Protein AF-A0A1Q8T183-F1 (afdb_monomer)

Nearest PDB structures (foldseek):
  2x48-assembly1_A  TM=5.689E-01  e=5.569E-01  Sulfolobus islandicus rod-shaped virus 1
  1or7-assembly3_B  TM=7.915E-01  e=4.751E+00  Escherichia coli
  6pax-assembly1_A  TM=5.223E-01  e=3.217E+00  Homo sapiens

Secondary structure (DSSP, 8-state):
----S-S----HHHHHHHHHHHHTTSS-HHHHHHHHT--HHHHHHHHHHHHHHHHHHHHH-SSTTT--

Mean predicted aligned error: 8.46 Å

Radius of gyration: 14.99 Å; Cα contacts (8 Å, |Δi|>4): 27; chains: 1; bounding box: 26×30×44 Å

Solvent-accessible surface area (backbone atoms only — not comparable to full-atom values): 4194 Å² total; per-residue (Å²): 140,88,85,87,85,81,74,81,82,72,48,72,67,57,53,50,52,53,46,51,36,36,77,69,66,76,48,45,48,61,56,52,10,68,74,71,75,49,52,40,69,62,47,46,50,53,45,52,51,50,52,52,51,51,53,49,52,51,68,74,44,68,63,73,70,73,79,111

Structure (mmCIF, N/CA/C/O backbone):
data_AF-A0A1Q8T183-F1
#
_entry.id   AF-A0A1Q8T183-F1
#
loop_
_atom_site.group_PDB
_atom_site.id
_atom_site.type_symbol
_atom_site.label_atom_id
_atom_site.label_alt_id
_atom_site.label_comp_id
_atom_site.label_asym_id
_atom_site.label_entity_id
_atom_site.label_seq_id
_atom_site.pdbx_PDB_ins_code
_atom_site.Cartn_x
_atom_site.Cartn_y
_atom_site.Cartn_z
_atom_site.occupancy
_atom_site.B_iso_or_equiv
_atom_site.auth_seq_id
_atom_site.auth_comp_id
_atom_site.auth_asym_id
_atom_site.auth_atom_id
_atom_site.pdbx_PDB_model_num
ATOM 1 N N . MET A 1 1 ? 16.063 15.574 15.962 1.00 39.19 1 MET A N 1
ATOM 2 C CA . MET A 1 1 ? 15.013 15.183 14.998 1.00 39.19 1 MET A CA 1
ATOM 3 C C . MET A 1 1 ? 14.594 13.796 15.422 1.00 39.19 1 MET A C 1
ATOM 5 O O . MET A 1 1 ? 15.287 12.841 15.104 1.00 39.19 1 MET A O 1
ATOM 9 N N . SER A 1 2 ? 13.613 13.727 16.314 1.00 50.78 2 SER A N 1
ATOM 10 C CA . SER A 1 2 ? 13.446 12.592 17.219 1.00 50.78 2 SER A CA 1
ATOM 11 C C . SER A 1 2 ? 11.992 12.159 17.240 1.00 50.78 2 SER A C 1
ATOM 13 O O . SER A 1 2 ? 11.328 12.441 18.219 1.00 50.78 2 SER A O 1
ATOM 15 N N . ASP A 1 3 ? 11.521 11.469 16.200 1.00 43.94 3 ASP A N 1
ATOM 16 C CA . ASP A 1 3 ? 10.185 10.852 16.207 1.00 43.94 3 ASP A CA 1
ATOM 17 C C . ASP A 1 3 ? 10.130 9.571 15.344 1.00 43.94 3 ASP A C 1
ATOM 19 O O . ASP A 1 3 ? 9.169 9.337 14.622 1.00 43.94 3 ASP A O 1
ATOM 23 N N . ASP A 1 4 ? 11.161 8.718 15.401 1.00 50.91 4 ASP A N 1
ATOM 24 C CA . ASP A 1 4 ? 11.150 7.388 14.753 1.00 50.91 4 ASP A CA 1
ATOM 25 C C . ASP A 1 4 ? 11.612 6.297 15.732 1.00 50.91 4 ASP A C 1
ATOM 27 O O . ASP A 1 4 ? 12.591 5.594 15.512 1.00 50.91 4 ASP A O 1
ATOM 31 N N . ASN A 1 5 ? 10.998 6.208 16.916 1.00 46.97 5 ASN A N 1
ATOM 32 C CA . ASN A 1 5 ? 11.362 5.142 17.865 1.00 46.97 5 ASN A CA 1
ATOM 33 C C . ASN A 1 5 ? 10.190 4.585 18.688 1.00 46.97 5 ASN A C 1
ATOM 35 O O . ASN A 1 5 ? 10.391 3.991 19.743 1.00 46.97 5 ASN A O 1
ATOM 39 N N . SER A 1 6 ? 8.944 4.757 18.238 1.00 45.12 6 SER A N 1
ATOM 40 C CA . SER A 1 6 ? 7.781 4.295 19.017 1.00 45.12 6 SER A CA 1
ATOM 41 C C . SER A 1 6 ? 6.634 3.667 18.218 1.00 45.12 6 SER A C 1
ATOM 43 O O . SER A 1 6 ? 5.630 3.277 18.815 1.00 45.12 6 SER A O 1
ATOM 45 N N . ILE A 1 7 ? 6.780 3.439 16.907 1.00 48.31 7 ILE A N 1
ATOM 46 C CA . ILE A 1 7 ? 5.815 2.644 16.131 1.00 48.31 7 ILE A CA 1
ATOM 47 C C . ILE A 1 7 ? 6.342 1.211 16.032 1.00 48.31 7 ILE A C 1
ATOM 49 O O . ILE A 1 7 ? 7.321 0.937 15.344 1.00 48.31 7 ILE A O 1
ATOM 53 N N . LYS A 1 8 ? 5.704 0.293 16.766 1.00 54.25 8 LYS A N 1
ATOM 54 C CA . LYS A 1 8 ? 5.943 -1.162 16.772 1.00 54.25 8 LYS A CA 1
ATOM 55 C C . LYS A 1 8 ? 6.454 -1.669 15.413 1.00 54.25 8 LYS A C 1
ATOM 57 O O . LYS A 1 8 ? 5.726 -1.655 14.427 1.00 54.25 8 LYS A O 1
ATOM 62 N N . ARG A 1 9 ? 7.713 -2.111 15.393 1.00 65.31 9 ARG A N 1
ATOM 63 C CA . ARG A 1 9 ? 8.498 -2.551 14.229 1.00 65.31 9 ARG A CA 1
ATOM 64 C C . ARG A 1 9 ? 7.719 -3.512 13.324 1.00 65.31 9 ARG A C 1
ATOM 66 O O . ARG A 1 9 ? 7.692 -4.720 13.553 1.00 65.31 9 ARG A O 1
ATOM 73 N N . TRP A 1 10 ? 7.111 -2.970 12.274 1.00 79.25 10 TRP A N 1
ATOM 74 C CA . TRP A 1 10 ? 6.553 -3.759 11.183 1.00 79.25 10 TRP A CA 1
ATOM 75 C C . TRP A 1 10 ? 7.690 -4.510 10.492 1.00 79.25 10 TRP A C 1
ATOM 77 O O . TRP A 1 10 ? 8.653 -3.909 10.018 1.00 79.25 10 TRP A O 1
ATOM 87 N N . THR A 1 11 ? 7.605 -5.840 10.442 1.00 82.38 11 THR A N 1
ATOM 88 C CA . THR A 1 11 ? 8.565 -6.618 9.649 1.00 82.38 11 THR A CA 1
ATOM 89 C C . THR A 1 11 ? 8.325 -6.356 8.164 1.00 82.38 11 THR A C 1
ATOM 91 O O . THR A 1 11 ? 7.182 -6.164 7.742 1.00 82.38 11 THR A O 1
ATOM 94 N N . ALA A 1 12 ? 9.386 -6.406 7.352 1.00 83.56 12 ALA A N 1
ATOM 95 C CA . ALA A 1 12 ? 9.283 -6.226 5.901 1.00 83.56 12 ALA A CA 1
ATOM 96 C C . ALA A 1 12 ? 8.222 -7.151 5.272 1.00 83.56 12 ALA A C 1
ATOM 98 O O . ALA A 1 12 ? 7.472 -6.740 4.391 1.00 83.56 12 ALA A O 1
ATOM 99 N N . LYS A 1 13 ? 8.089 -8.378 5.797 1.00 85.25 13 LYS A N 1
ATOM 100 C CA . LYS A 1 13 ? 7.071 -9.348 5.376 1.00 85.25 13 LYS A CA 1
ATOM 101 C C . LYS A 1 13 ? 5.644 -8.862 5.643 1.00 85.25 13 LYS A C 1
ATOM 103 O O . LYS A 1 13 ? 4.785 -9.011 4.780 1.00 85.25 13 LYS A O 1
ATOM 108 N N . HIS A 1 14 ? 5.383 -8.298 6.823 1.00 89.06 14 HIS A N 1
ATOM 109 C CA . HIS A 1 14 ? 4.048 -7.817 7.182 1.00 89.06 14 HIS A CA 1
ATOM 110 C C . HIS A 1 14 ? 3.690 -6.561 6.372 1.00 89.06 14 HIS A C 1
ATOM 112 O O . HIS A 1 14 ? 2.594 -6.483 5.822 1.00 89.06 14 HIS A O 1
ATOM 118 N N . LYS A 1 15 ? 4.655 -5.645 6.187 1.00 90.06 15 LYS A N 1
ATOM 119 C CA . LYS A 1 15 ? 4.509 -4.451 5.337 1.00 90.06 15 LYS A CA 1
ATOM 120 C C . LYS A 1 15 ? 4.150 -4.843 3.899 1.00 90.06 15 LYS A C 1
ATOM 122 O O . LYS A 1 15 ? 3.180 -4.333 3.350 1.00 90.06 15 LYS A O 1
ATOM 127 N N . ALA A 1 16 ? 4.864 -5.815 3.327 1.00 89.25 16 ALA A N 1
ATOM 128 C CA . ALA A 1 16 ? 4.580 -6.324 1.987 1.00 89.25 16 ALA A CA 1
ATOM 129 C C . ALA A 1 16 ? 3.193 -6.981 1.879 1.00 89.25 16 ALA A C 1
ATOM 131 O O . ALA A 1 16 ? 2.482 -6.734 0.910 1.00 89.25 16 ALA A O 1
ATOM 132 N N . ALA A 1 17 ? 2.782 -7.783 2.868 1.00 92.50 17 ALA A N 1
ATOM 133 C CA . ALA A 1 17 ? 1.459 -8.411 2.868 1.00 92.50 17 ALA A CA 1
ATOM 134 C C . ALA A 1 17 ? 0.328 -7.371 2.845 1.00 92.50 17 ALA A C 1
ATOM 136 O O . ALA A 1 17 ? -0.593 -7.486 2.039 1.00 92.50 17 ALA A O 1
ATOM 137 N N . VAL A 1 18 ? 0.444 -6.321 3.661 1.00 93.56 18 VAL A N 1
ATOM 138 C CA . VAL A 1 18 ? -0.529 -5.223 3.693 1.00 93.56 18 VAL A CA 1
ATOM 139 C C . VAL A 1 18 ? -0.581 -4.468 2.371 1.00 93.56 18 VAL A C 1
ATOM 141 O O . VAL A 1 18 ? -1.667 -4.271 1.834 1.00 93.56 18 VAL A O 1
ATOM 144 N N . VAL A 1 19 ? 0.570 -4.097 1.807 1.00 93.88 19 VAL A N 1
ATOM 145 C CA . VAL A 1 19 ? 0.618 -3.422 0.499 1.00 93.88 19 VAL A CA 1
ATOM 146 C C . VAL A 1 19 ? -0.036 -4.285 -0.589 1.00 93.88 19 VAL A C 1
ATOM 148 O O . VAL A 1 19 ? -0.795 -3.778 -1.411 1.00 93.88 19 VAL A O 1
ATOM 151 N N . MET A 1 20 ? 0.180 -5.602 -0.558 1.00 95.31 20 MET A N 1
ATOM 152 C CA . MET A 1 20 ? -0.444 -6.533 -1.503 1.00 95.31 20 MET A CA 1
ATOM 153 C C . MET A 1 20 ? -1.962 -6.636 -1.333 1.00 95.31 20 MET A C 1
ATOM 155 O O . MET A 1 20 ? -2.676 -6.736 -2.329 1.00 95.31 20 MET A O 1
ATOM 159 N N . ASP A 1 21 ? -2.475 -6.625 -0.104 1.00 95.75 21 ASP A N 1
ATOM 160 C CA . ASP A 1 21 ? -3.921 -6.636 0.135 1.00 95.75 21 ASP A CA 1
ATOM 161 C C . ASP A 1 21 ? -4.583 -5.309 -0.273 1.00 95.75 21 ASP A C 1
ATOM 163 O O . ASP A 1 21 ? -5.715 -5.336 -0.764 1.00 95.75 21 ASP A O 1
ATOM 167 N N . ILE A 1 22 ? -3.866 -4.181 -0.171 1.00 95.19 22 ILE A N 1
ATOM 168 C CA . ILE A 1 22 ? -4.310 -2.886 -0.711 1.00 95.19 22 ILE A CA 1
ATOM 169 C C . ILE A 1 22 ? -4.366 -2.927 -2.242 1.00 95.19 22 ILE A C 1
ATOM 171 O O . ILE A 1 22 ? -5.392 -2.577 -2.820 1.00 95.19 22 ILE A O 1
ATOM 175 N N . PHE A 1 23 ? -3.326 -3.426 -2.920 1.00 92.94 23 PHE A N 1
ATOM 176 C CA . PHE A 1 23 ? -3.348 -3.567 -4.385 1.00 92.94 23 PHE A CA 1
ATOM 177 C C . PHE A 1 23 ? -4.438 -4.512 -4.893 1.00 92.94 23 PHE A C 1
ATOM 179 O O . PHE A 1 23 ? -4.983 -4.299 -5.972 1.00 92.94 23 PHE A O 1
ATOM 186 N N . LYS A 1 24 ? -4.787 -5.541 -4.115 1.00 95.12 24 LYS A N 1
ATOM 187 C CA . LYS A 1 24 ? -5.892 -6.460 -4.429 1.00 95.12 24 LYS A CA 1
ATOM 188 C C . LYS A 1 24 ? -7.274 -5.888 -4.090 1.00 95.12 24 LYS A C 1
ATOM 190 O O . LYS A 1 24 ? -8.263 -6.587 -4.290 1.00 95.12 24 LYS A O 1
ATOM 195 N N . GLY A 1 25 ? -7.353 -4.673 -3.542 1.00 94.38 25 GLY A N 1
ATOM 196 C CA . GLY A 1 25 ? -8.607 -4.019 -3.162 1.00 94.38 25 GLY A CA 1
ATOM 197 C C . GLY A 1 25 ? -9.316 -4.644 -1.956 1.00 94.38 25 GLY A C 1
ATOM 198 O O . GLY A 1 25 ? -10.494 -4.380 -1.745 1.00 94.38 25 GLY A O 1
ATOM 199 N N . LYS A 1 26 ? -8.633 -5.481 -1.163 1.00 96.62 26 LYS A N 1
ATOM 200 C CA . LYS A 1 26 ? -9.222 -6.115 0.032 1.00 96.62 26 LYS A CA 1
ATOM 201 C C . LYS A 1 26 ? -9.276 -5.179 1.236 1.00 96.62 26 LYS A C 1
ATOM 203 O O . LYS A 1 26 ? -10.074 -5.386 2.141 1.00 96.62 26 LYS A O 1
ATOM 208 N N . THR A 1 27 ? -8.374 -4.206 1.280 1.00 94.69 27 THR A N 1
ATOM 209 C CA . THR A 1 27 ? -8.308 -3.177 2.318 1.00 94.69 27 THR A CA 1
ATOM 210 C C . THR A 1 27 ? -7.815 -1.869 1.702 1.00 94.69 27 THR A C 1
ATOM 212 O O . THR A 1 27 ? -7.375 -1.842 0.554 1.00 94.69 27 THR A O 1
ATOM 215 N N . THR A 1 28 ? -7.895 -0.772 2.448 1.00 94.94 28 THR A N 1
ATOM 216 C CA . THR A 1 28 ? -7.444 0.553 2.005 1.00 94.94 28 THR A CA 1
ATOM 217 C C . THR A 1 28 ? -6.375 1.090 2.949 1.00 94.94 28 THR A C 1
ATOM 219 O O . THR A 1 28 ? -6.314 0.699 4.115 1.00 94.94 28 THR A O 1
ATOM 222 N N . ALA A 1 29 ? -5.542 2.020 2.474 1.00 92.06 29 ALA A N 1
ATOM 223 C CA . ALA A 1 29 ? -4.516 2.649 3.308 1.00 92.06 29 ALA A CA 1
ATOM 224 C C . ALA A 1 29 ? -5.111 3.304 4.570 1.00 92.06 29 ALA A C 1
ATOM 226 O O . ALA A 1 29 ? -4.542 3.184 5.652 1.00 92.06 29 ALA A O 1
ATOM 227 N N . ALA A 1 30 ? -6.293 3.920 4.451 1.00 93.44 30 ALA A N 1
ATOM 228 C CA . ALA A 1 30 ? -7.015 4.518 5.572 1.00 93.44 30 ALA A CA 1
ATOM 229 C C . ALA A 1 30 ? -7.522 3.474 6.583 1.00 93.44 30 ALA A C 1
ATOM 231 O O . ALA A 1 30 ? -7.435 3.690 7.793 1.00 93.44 30 ALA A O 1
ATOM 232 N N . GLU A 1 31 ? -8.023 2.330 6.110 1.00 93.81 31 GLU A N 1
ATOM 233 C CA . GLU A 1 31 ? -8.492 1.249 6.983 1.00 93.81 31 GLU A CA 1
ATOM 234 C C . GLU A 1 31 ? -7.336 0.620 7.767 1.00 93.81 31 GLU A C 1
ATOM 236 O O . GLU A 1 31 ? -7.422 0.469 8.986 1.00 93.81 31 GLU A O 1
ATOM 241 N N . VAL A 1 32 ? -6.218 0.348 7.090 1.00 92.06 32 VAL A N 1
ATOM 242 C CA . VAL A 1 32 ? -4.978 -0.142 7.709 1.00 92.06 32 VAL A CA 1
ATOM 243 C C . VAL A 1 32 ? -4.452 0.872 8.723 1.00 92.06 32 VAL A C 1
ATOM 245 O O . VAL A 1 32 ? -4.111 0.503 9.847 1.00 92.06 32 VAL A O 1
ATOM 248 N N . ALA A 1 33 ? -4.423 2.154 8.359 1.00 91.12 33 ALA A N 1
ATOM 249 C CA . ALA A 1 33 ? -3.997 3.222 9.252 1.00 91.12 33 ALA A CA 1
ATOM 250 C C . ALA A 1 33 ? -4.818 3.235 10.547 1.00 91.12 33 ALA A C 1
ATOM 252 O O . ALA A 1 33 ? -4.256 3.183 11.641 1.00 91.12 33 ALA A O 1
ATOM 253 N N . ARG A 1 34 ? -6.150 3.178 10.432 1.00 91.69 34 ARG A N 1
ATOM 254 C CA . ARG A 1 34 ? -7.053 3.113 11.587 1.00 91.69 34 ARG A CA 1
ATOM 255 C C . ARG A 1 34 ? -6.867 1.832 12.405 1.00 91.69 34 ARG A C 1
ATOM 257 O O . ARG A 1 34 ? -6.869 1.895 13.629 1.00 91.69 34 ARG A O 1
ATOM 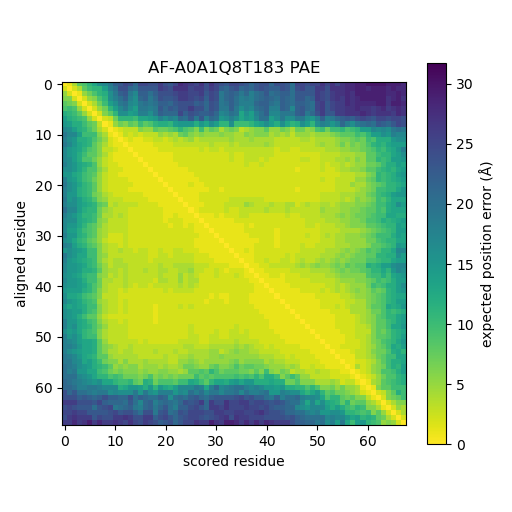264 N N . GLN A 1 35 ? -6.710 0.682 11.750 1.00 89.38 35 GLN A N 1
ATOM 265 C CA . GLN A 1 35 ? -6.608 -0.622 12.412 1.00 89.38 35 GLN A CA 1
ATOM 266 C C . GLN A 1 35 ? -5.313 -0.778 13.216 1.00 89.38 35 GLN A C 1
ATOM 268 O O . GLN A 1 35 ? -5.324 -1.371 14.294 1.00 89.38 35 GLN A O 1
ATOM 273 N N . TYR A 1 36 ? -4.204 -0.253 12.698 1.00 86.12 36 TYR A N 1
ATOM 274 C CA . TYR A 1 36 ? -2.879 -0.436 13.290 1.00 86.12 36 TYR A CA 1
ATOM 275 C C . TYR A 1 36 ? -2.336 0.817 13.986 1.00 86.12 36 TYR A C 1
ATOM 277 O O . TYR A 1 36 ? -1.197 0.802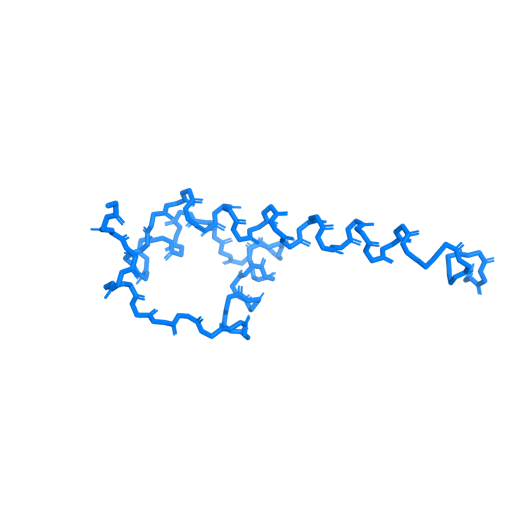 14.451 1.00 86.12 36 TYR A O 1
ATOM 285 N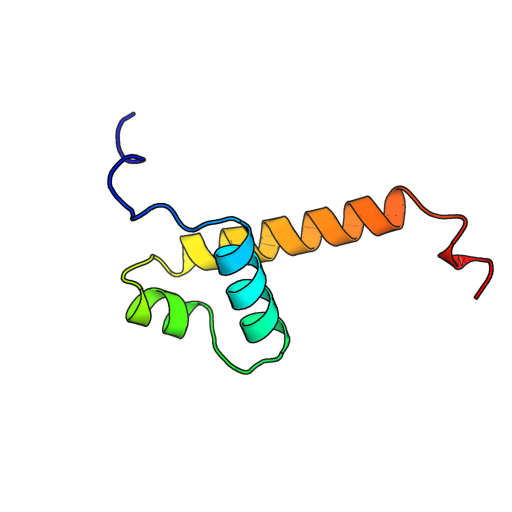 N . GLY A 1 37 ? -3.138 1.883 14.080 1.00 88.00 37 GLY A N 1
ATOM 286 C CA . GLY A 1 37 ? -2.729 3.154 14.684 1.00 88.00 37 GLY A CA 1
ATOM 287 C C . GLY A 1 37 ? -1.605 3.845 13.909 1.00 88.00 37 GLY A C 1
ATOM 288 O O . GLY A 1 37 ? -0.747 4.486 14.511 1.00 88.00 37 GLY A O 1
ATOM 289 N N . LEU A 1 38 ? -1.574 3.663 12.588 1.00 87.38 38 LEU A N 1
ATOM 290 C CA . LEU A 1 38 ? -0.629 4.317 11.684 1.00 87.38 38 LEU A CA 1
ATOM 291 C C . LEU A 1 38 ? -1.264 5.571 11.078 1.00 87.38 38 LEU A C 1
ATOM 293 O O . LEU A 1 38 ? -2.472 5.786 11.159 1.00 87.38 38 LEU A O 1
ATOM 297 N N . THR A 1 39 ? -0.452 6.389 10.417 1.00 89.44 39 THR A N 1
ATOM 298 C CA . THR A 1 39 ? -0.950 7.481 9.579 1.00 89.44 39 THR A CA 1
ATOM 299 C C . THR A 1 39 ? -1.193 6.968 8.159 1.00 89.44 39 THR A C 1
ATOM 301 O O . THR A 1 39 ? -0.415 6.160 7.645 1.00 89.44 39 THR A O 1
ATOM 304 N N . ALA A 1 40 ? -2.258 7.440 7.504 1.00 88.56 40 ALA A N 1
ATOM 305 C CA . ALA A 1 40 ? -2.524 7.084 6.107 1.00 88.56 40 ALA A CA 1
ATOM 306 C C . ALA A 1 40 ? -1.333 7.426 5.181 1.00 88.56 40 ALA A C 1
ATOM 308 O O . ALA A 1 40 ? -0.912 6.526 4.457 1.00 88.56 40 ALA A O 1
ATOM 309 N N . PRO A 1 41 ? -0.672 8.601 5.308 1.00 91.19 41 PRO A N 1
ATOM 310 C CA . PRO A 1 41 ? 0.562 8.897 4.572 1.00 91.19 41 PRO A CA 1
ATOM 311 C C . PRO A 1 41 ? 1.704 7.903 4.816 1.00 91.19 41 PRO A C 1
ATOM 313 O O . PRO A 1 41 ? 2.488 7.620 3.914 1.00 91.19 41 PRO A O 1
ATOM 316 N N . GLY A 1 42 ? 1.810 7.343 6.027 1.00 90.19 42 GLY A N 1
ATOM 317 C CA . GLY A 1 42 ? 2.811 6.322 6.337 1.00 90.19 42 GLY A CA 1
ATOM 318 C C . GLY A 1 42 ? 2.581 5.032 5.550 1.00 90.19 42 GLY A C 1
ATOM 319 O O . GLY A 1 42 ? 3.526 4.456 5.016 1.00 90.19 42 GLY A O 1
ATOM 320 N N . VAL A 1 43 ? 1.319 4.610 5.427 1.00 91.19 43 VAL A N 1
ATOM 321 C CA . VAL A 1 43 ? 0.930 3.442 4.621 1.00 91.19 43 VAL A CA 1
ATOM 322 C C . VAL A 1 43 ? 1.045 3.745 3.123 1.00 91.19 43 VAL A C 1
ATOM 324 O O . VAL A 1 43 ? 1.525 2.905 2.369 1.00 91.19 43 VAL A O 1
ATOM 327 N N . GLU A 1 44 ? 0.679 4.947 2.678 1.00 92.94 44 GLU A N 1
ATOM 328 C CA . GLU A 1 44 ? 0.844 5.386 1.283 1.00 92.94 44 GLU A CA 1
ATOM 329 C C . GLU A 1 44 ? 2.315 5.408 0.853 1.00 92.94 44 GLU A C 1
ATOM 331 O O . GLU A 1 44 ? 2.643 4.943 -0.237 1.00 92.94 44 GLU A O 1
ATOM 336 N N . GLY A 1 45 ? 3.228 5.834 1.731 1.00 93.25 45 GLY A N 1
ATOM 337 C CA . GLY A 1 45 ? 4.667 5.767 1.465 1.00 93.25 45 GLY A CA 1
ATOM 338 C C . GLY A 1 45 ? 5.173 4.337 1.245 1.00 93.25 45 GLY A C 1
ATOM 339 O O . GLY A 1 45 ? 6.098 4.110 0.468 1.00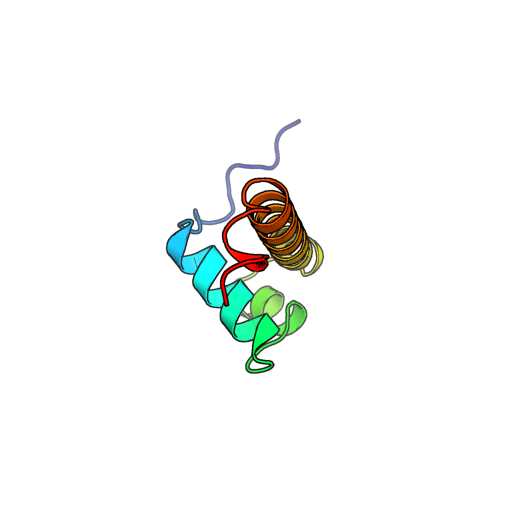 93.25 45 GLY A O 1
ATOM 340 N N . TRP A 1 46 ? 4.549 3.340 1.879 1.00 92.88 46 TRP A N 1
ATOM 341 C CA . TRP A 1 46 ? 4.877 1.930 1.649 1.00 92.88 46 TRP A CA 1
ATOM 342 C C . TRP A 1 46 ? 4.433 1.447 0.270 1.00 92.88 46 TRP A C 1
ATOM 344 O O . TRP A 1 46 ? 5.112 0.620 -0.339 1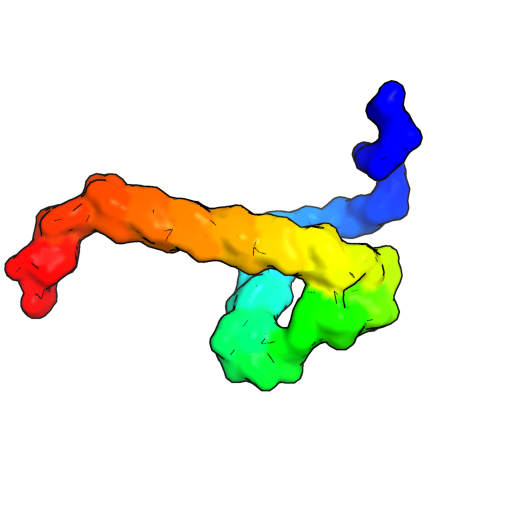.00 92.88 46 TRP A O 1
ATOM 354 N N . ILE A 1 47 ? 3.298 1.958 -0.205 1.00 93.00 47 ILE A N 1
ATOM 355 C CA . ILE A 1 47 ? 2.755 1.660 -1.528 1.00 93.00 47 ILE A CA 1
ATOM 356 C C . ILE A 1 47 ? 3.666 2.258 -2.606 1.00 93.00 47 ILE A C 1
ATOM 358 O O . ILE A 1 47 ? 4.081 1.532 -3.509 1.00 93.00 47 ILE A O 1
ATOM 362 N N . ASP A 1 48 ? 4.045 3.533 -2.475 1.00 94.06 48 ASP A N 1
ATO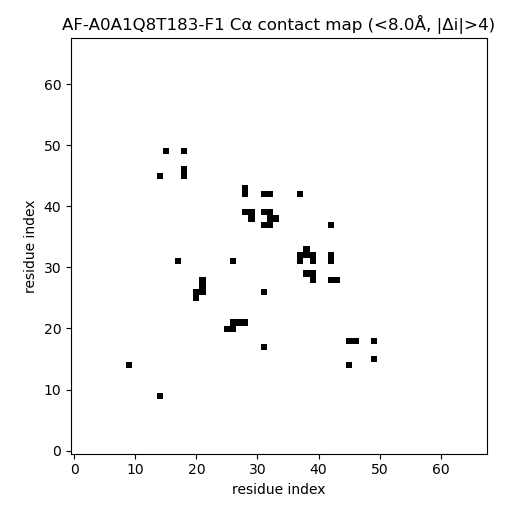M 363 C CA . ASP A 1 48 ? 4.959 4.210 -3.407 1.00 94.06 48 ASP A CA 1
ATOM 364 C C . ASP A 1 48 ? 6.332 3.513 -3.470 1.00 94.06 48 ASP A C 1
ATOM 366 O O . ASP A 1 48 ? 6.833 3.222 -4.560 1.00 94.06 48 ASP A O 1
ATOM 370 N N . GLU A 1 49 ? 6.905 3.135 -2.322 1.00 91.25 49 GLU A N 1
ATOM 371 C CA . GLU A 1 49 ? 8.168 2.388 -2.274 1.00 91.25 49 GLU A CA 1
ATOM 372 C C . GLU A 1 49 ? 8.066 1.038 -3.005 1.00 91.25 49 GLU A C 1
ATOM 374 O O . GLU A 1 49 ? 8.959 0.670 -3.776 1.00 91.25 49 GLU A O 1
ATOM 379 N N . ALA A 1 50 ? 6.956 0.315 -2.824 1.00 90.88 50 ALA A N 1
ATOM 380 C CA . ALA A 1 50 ? 6.713 -0.939 -3.528 1.00 90.88 50 ALA A CA 1
ATOM 381 C C . ALA A 1 50 ? 6.579 -0.733 -5.047 1.00 90.88 50 ALA A C 1
ATOM 383 O O . ALA A 1 50 ? 7.151 -1.507 -5.816 1.00 90.88 50 ALA A O 1
ATOM 384 N N . GLN A 1 51 ? 5.882 0.317 -5.495 1.00 92.31 51 GLN A N 1
ATOM 385 C CA . GLN A 1 51 ? 5.754 0.647 -6.920 1.00 92.31 51 GLN A CA 1
ATOM 386 C C . GLN A 1 51 ? 7.106 0.976 -7.552 1.00 92.31 51 GLN A C 1
ATOM 388 O O . GLN A 1 51 ? 7.437 0.429 -8.605 1.00 92.31 51 GLN A O 1
ATOM 393 N N . ARG A 1 52 ? 7.926 1.795 -6.887 1.00 91.44 52 ARG A N 1
ATOM 394 C CA . ARG A 1 52 ? 9.283 2.119 -7.356 1.00 91.44 52 ARG A CA 1
ATOM 395 C C . ARG A 1 52 ? 10.175 0.888 -7.415 1.00 91.44 52 ARG A C 1
ATOM 397 O O . ARG A 1 52 ? 10.933 0.727 -8.367 1.00 91.44 52 ARG A O 1
ATOM 404 N N . SER A 1 53 ? 10.085 0.001 -6.424 1.00 87.56 53 SER A N 1
ATOM 405 C CA . SER A 1 53 ? 10.846 -1.251 -6.417 1.00 87.56 53 SER A CA 1
ATOM 406 C C . SER A 1 53 ? 10.460 -2.155 -7.592 1.00 87.56 53 SER A C 1
ATOM 408 O O . SER A 1 53 ? 11.343 -2.685 -8.269 1.00 87.56 53 SER A O 1
ATOM 410 N N . MET A 1 54 ? 9.161 -2.268 -7.893 1.00 88.19 54 MET A N 1
ATOM 411 C CA . MET A 1 54 ? 8.675 -3.004 -9.064 1.00 88.19 54 MET A CA 1
ATOM 412 C C . MET A 1 54 ? 9.162 -2.375 -10.372 1.00 88.19 54 MET A C 1
ATOM 414 O O . MET A 1 54 ? 9.716 -3.082 -11.211 1.00 88.19 54 MET A O 1
ATOM 418 N N . GLU A 1 55 ? 9.027 -1.055 -10.531 1.00 89.00 55 GLU A N 1
ATOM 419 C CA . GLU A 1 55 ? 9.497 -0.346 -11.726 1.00 89.00 55 GLU A CA 1
ATOM 420 C C . GLU A 1 55 ? 11.004 -0.545 -11.941 1.00 89.00 55 GLU A C 1
ATOM 422 O O . GLU A 1 55 ? 11.444 -0.876 -13.043 1.00 89.00 55 GLU A O 1
ATOM 427 N N . ASN A 1 56 ? 11.797 -0.411 -10.878 1.00 88.56 56 ASN A N 1
ATOM 428 C CA . ASN A 1 56 ? 13.238 -0.629 -10.929 1.00 88.56 56 ASN A CA 1
ATOM 429 C C . ASN A 1 56 ? 13.591 -2.085 -11.251 1.00 88.56 56 ASN A C 1
ATOM 431 O O . ASN A 1 56 ? 14.525 -2.324 -12.012 1.00 88.56 56 ASN A O 1
ATOM 435 N N . GLY A 1 57 ? 12.842 -3.058 -10.726 1.00 85.12 57 GLY A N 1
ATOM 436 C CA . GLY A 1 57 ? 13.022 -4.474 -11.050 1.00 85.12 57 GLY A CA 1
ATOM 437 C C . GLY A 1 57 ? 12.771 -4.773 -12.530 1.00 85.12 57 GLY A C 1
ATOM 438 O O . GLY A 1 57 ? 13.575 -5.455 -13.166 1.00 85.12 57 GLY A O 1
ATOM 439 N N . 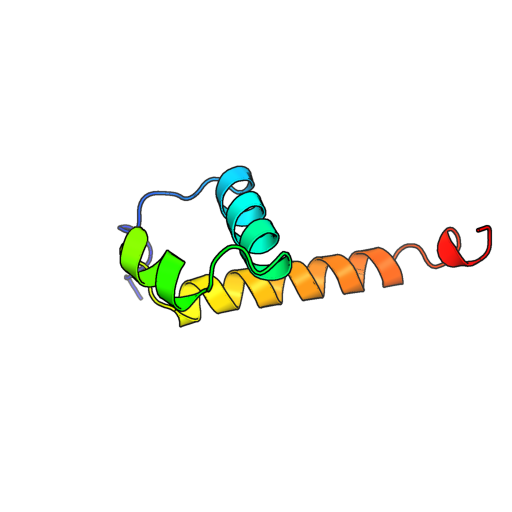VAL A 1 58 ? 11.703 -4.200 -13.093 1.00 80.62 58 VAL A N 1
ATOM 440 C CA . VAL A 1 58 ? 11.356 -4.309 -14.520 1.00 80.62 58 VAL A CA 1
ATOM 441 C C . VAL A 1 58 ? 12.422 -3.634 -15.390 1.00 80.62 58 VAL A C 1
ATOM 443 O O . VAL A 1 58 ? 12.908 -4.233 -16.349 1.00 80.62 58 VAL A O 1
ATOM 446 N N . LYS A 1 59 ? 12.861 -2.422 -15.025 1.00 79.75 59 LYS A N 1
ATOM 447 C CA . LYS A 1 59 ? 13.941 -1.698 -15.721 1.00 79.75 59 LYS A CA 1
ATOM 448 C C . LYS A 1 59 ? 15.276 -2.441 -15.673 1.00 79.75 59 LYS A C 1
ATOM 450 O O . LYS A 1 59 ? 16.014 -2.422 -16.654 1.00 79.75 59 LYS A O 1
ATOM 455 N N . ALA A 1 60 ? 15.590 -3.095 -14.556 1.00 80.00 60 ALA A N 1
ATOM 456 C CA . ALA A 1 60 ? 16.841 -3.827 -14.372 1.00 80.00 60 ALA A CA 1
ATOM 457 C C . ALA A 1 60 ? 16.897 -5.147 -15.162 1.00 80.00 60 ALA A C 1
ATOM 459 O O . ALA A 1 60 ? 17.991 -5.654 -15.412 1.00 80.00 60 ALA A O 1
ATOM 460 N N . ARG A 1 61 ? 15.748 -5.701 -15.583 1.00 70.44 61 ARG A N 1
ATOM 461 C CA . ARG A 1 61 ? 15.662 -6.974 -16.324 1.00 70.44 61 ARG A CA 1
ATOM 462 C C . ARG A 1 61 ? 14.913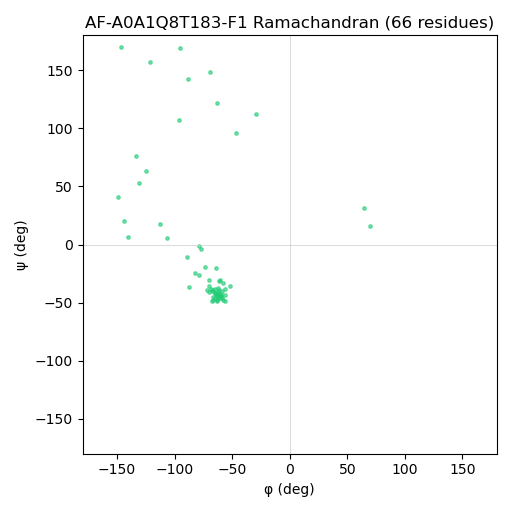 -6.841 -17.655 1.00 70.44 61 ARG A C 1
ATOM 464 O O . ARG A 1 61 ? 13.903 -7.501 -17.880 1.00 70.44 61 ARG A O 1
ATOM 471 N N . PRO A 1 62 ? 15.431 -6.051 -18.607 1.00 62.44 62 PRO A N 1
ATOM 472 C CA . PRO A 1 62 ? 14.734 -5.798 -19.863 1.00 62.44 62 PRO A CA 1
ATOM 473 C C . PRO A 1 62 ? 14.822 -6.962 -20.869 1.00 62.44 62 PRO A C 1
ATOM 475 O O . PRO A 1 62 ? 14.275 -6.841 -21.965 1.00 62.44 62 PRO A O 1
ATOM 478 N N . LYS A 1 63 ? 15.566 -8.042 -20.579 1.00 61.19 63 LYS A N 1
ATOM 479 C CA . LYS A 1 63 ? 15.677 -9.232 -21.449 1.00 61.19 63 LYS A CA 1
ATOM 480 C C . LYS A 1 63 ? 14.574 -10.261 -21.165 1.00 61.19 63 LYS A C 1
ATOM 482 O O . LYS A 1 63 ? 14.003 -10.767 -22.119 1.00 61.19 63 LYS A O 1
ATOM 487 N N . ASP A 1 64 ? 14.173 -10.427 -19.901 1.00 59.00 64 ASP A N 1
ATOM 488 C CA . ASP A 1 64 ? 13.104 -11.358 -19.484 1.00 59.00 64 ASP A CA 1
ATOM 489 C C . ASP A 1 64 ? 11.713 -10.987 -20.048 1.00 59.00 64 ASP A C 1
ATOM 491 O O . ASP A 1 64 ? 10.822 -11.825 -20.117 1.00 59.00 64 ASP A O 1
ATOM 495 N N . ILE A 1 65 ? 11.519 -9.731 -20.470 1.00 57.91 65 ILE A N 1
ATOM 496 C CA . ILE A 1 65 ? 10.270 -9.233 -21.082 1.00 57.91 65 ILE A CA 1
ATOM 497 C C . ILE A 1 65 ? 10.192 -9.573 -22.578 1.00 57.91 65 ILE A C 1
ATOM 499 O O . ILE A 1 65 ? 9.109 -9.615 -23.148 1.00 57.91 65 ILE A O 1
ATOM 503 N N . ARG A 1 66 ? 11.340 -9.779 -23.236 1.00 55.62 66 ARG A N 1
ATOM 504 C CA . ARG A 1 66 ? 11.420 -10.015 -24.686 1.00 55.62 66 ARG A CA 1
ATOM 505 C C . ARG A 1 66 ? 11.315 -11.491 -25.072 1.00 55.62 66 ARG A C 1
ATOM 507 O O . ARG A 1 66 ? 11.178 -11.770 -26.256 1.00 55.62 66 ARG A O 1
ATOM 514 N N . GLU A 1 67 ? 11.386 -12.401 -24.102 1.00 52.25 67 GLU A N 1
ATOM 515 C CA . GLU A 1 67 ? 11.338 -13.855 -24.317 1.00 52.25 67 GLU A CA 1
ATOM 516 C C . GLU A 1 67 ? 10.067 -14.528 -23.750 1.00 52.25 67 GLU A C 1
ATOM 518 O O . GLU A 1 67 ? 10.052 -15.748 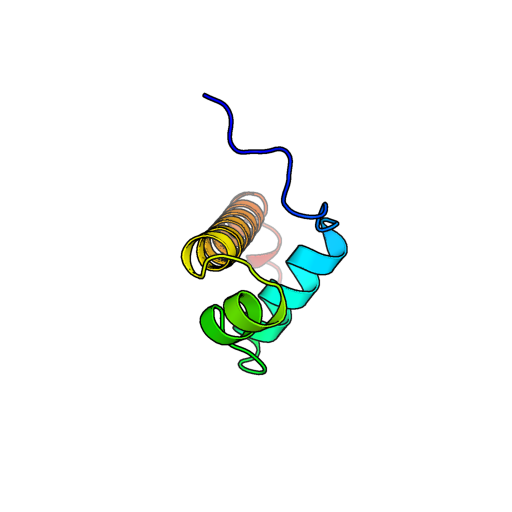-23.601 1.00 52.25 67 GLU A O 1
ATOM 523 N N . GLN A 1 68 ? 8.998 -13.771 -23.454 1.00 54.16 68 GLN A N 1
ATOM 524 C CA . GLN A 1 68 ? 7.660 -14.331 -23.176 1.00 54.16 68 GLN A CA 1
ATOM 525 C C . GLN A 1 68 ? 6.721 -14.238 -24.375 1.00 54.16 68 GLN A C 1
ATOM 527 O O . GLN A 1 68 ? 6.753 -13.196 -25.068 1.00 54.16 68 GLN A O 1
#

Sequence (68 aa):
MSDDNSIKRWTAKHKAAVVMDIFKGKTTAAEVARQYGLTAPGVEGWIDEAQRSMENGVKARPKDIREQ

Foldseek 3Di:
DDDPDPQPDDDPVNLVVVLVCCVVVVDHLVRCCVVRVHDSVVNVVSNVVVVVVVVVVCVVCVPVVVPD

pLDDT: mean 81.15, std 16.61, range [39.19, 96.62]